Protein AF-A0A929KYD6-F1 (afdb_monomer_lite)

Foldseek 3Di:
DDDDDPPPPVDPVVVVVCPVVPVPQDPLPPDPVVLVVLVVLLVVLVVLLVLLVVLLVLLVVLCVVQPDPVLVVVSVVCPVVSVVLNVLSSVLSVLSSCVRRPNPDDDDPCSVVSSVVSVVSSVVVSVSSVVSNVVSVVVVVVD

Sequence (143 aa):
MTVVAGYVLINADICINKSHKIMNIANHPHDPELTKELQELYFTGQHWLNELAHTEDEAMALLKAIPDVNLADLYNNACHDRALLRRNIAIFMNKVCLLLVDEEEAVEVGLIETFIGLQTKIGLILTELNDIKFTLTGRTQAA

Radius of gyration: 18.91 Å; chains: 1; bounding box: 41×47×51 Å

Secondary structure (DSSP, 8-state):
-----------THHHHTTGGGGGGPPP-TT-HHHHHHHHHHHHHHHHHHHHHHHHHHHHHHHHHHS--HHHHHHHHHTHHHHHHHHHHHHHHHHHHHHHHH-TT----THHHHHHHHHHHHHHHHHHHHHHHHHHHHHHHHH-

pLDDT: mean 78.18, std 21.96, range [26.2, 97.5]

Organism: NCBI:txid649104

Structure (mmCIF, N/CA/C/O backbone):
data_AF-A0A929KYD6-F1
#
_entry.id   AF-A0A929KYD6-F1
#
loop_
_atom_site.group_PDB
_atom_site.id
_atom_site.type_symbol
_atom_site.label_atom_id
_atom_site.label_alt_id
_atom_site.label_comp_id
_atom_site.label_asym_id
_atom_site.label_entity_id
_atom_site.label_seq_id
_atom_site.pdbx_PDB_ins_code
_atom_site.Cartn_x
_atom_site.Cartn_y
_atom_site.Cartn_z
_atom_site.occupancy
_atom_site.B_iso_or_equiv
_atom_site.auth_seq_id
_atom_site.auth_comp_id
_atom_site.auth_asym_id
_atom_site.auth_atom_id
_atom_site.pdbx_PDB_model_num
ATOM 1 N N . MET A 1 1 ? -12.824 -33.990 -13.111 1.00 37.44 1 MET A N 1
ATOM 2 C CA . MET A 1 1 ? -11.854 -33.210 -12.314 1.00 37.44 1 MET A CA 1
ATOM 3 C C . MET A 1 1 ? -11.474 -31.966 -13.092 1.00 37.44 1 MET A C 1
ATOM 5 O O . MET A 1 1 ? -10.678 -32.075 -14.013 1.00 37.44 1 MET A O 1
ATOM 9 N N . THR A 1 2 ? -12.028 -30.806 -12.743 1.00 27.81 2 THR A N 1
ATOM 10 C CA . THR A 1 2 ? -11.357 -29.512 -12.948 1.00 27.81 2 THR A CA 1
ATOM 11 C C . THR A 1 2 ? -11.981 -28.527 -11.969 1.00 27.81 2 THR A C 1
ATOM 13 O O . THR A 1 2 ? -13.202 -28.422 -11.888 1.00 27.81 2 THR A O 1
ATOM 16 N N . VAL A 1 3 ? -11.136 -27.912 -11.150 1.00 27.88 3 VAL A N 1
ATOM 17 C CA . VAL A 1 3 ? -11.493 -27.053 -10.023 1.00 27.88 3 VAL A CA 1
ATOM 18 C C . VAL A 1 3 ? -11.011 -25.632 -10.338 1.00 27.88 3 VAL A C 1
ATOM 20 O O . VAL A 1 3 ? -9.971 -25.466 -10.964 1.00 27.88 3 VAL A O 1
ATOM 23 N N . VAL A 1 4 ? -11.747 -24.665 -9.785 1.00 35.59 4 VAL A N 1
ATOM 24 C CA . VAL A 1 4 ? -11.392 -23.277 -9.436 1.00 35.59 4 VAL A CA 1
ATOM 25 C C . VAL A 1 4 ? -11.265 -22.245 -10.564 1.00 35.59 4 VAL A C 1
ATOM 27 O O . VAL A 1 4 ? -10.281 -22.200 -11.286 1.00 35.59 4 VAL A O 1
ATOM 30 N N . ALA A 1 5 ? -12.197 -21.290 -10.560 1.00 29.42 5 ALA A N 1
ATOM 31 C CA . ALA A 1 5 ? -11.880 -19.857 -10.602 1.00 29.42 5 ALA A CA 1
ATOM 32 C C . ALA A 1 5 ? -13.073 -19.071 -10.027 1.00 29.42 5 ALA A C 1
ATOM 34 O O . ALA A 1 5 ? -13.741 -18.300 -10.711 1.00 29.42 5 ALA A O 1
ATOM 35 N N 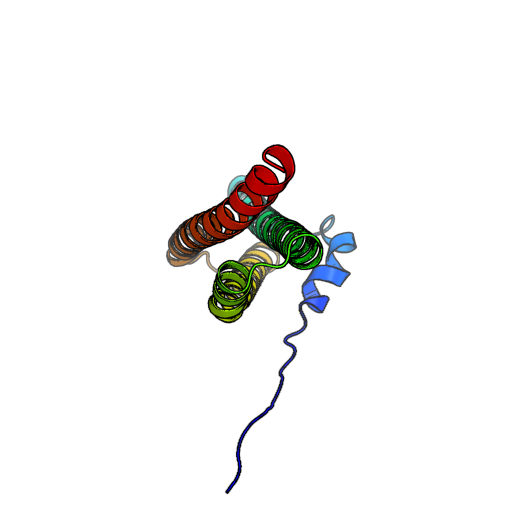. GLY A 1 6 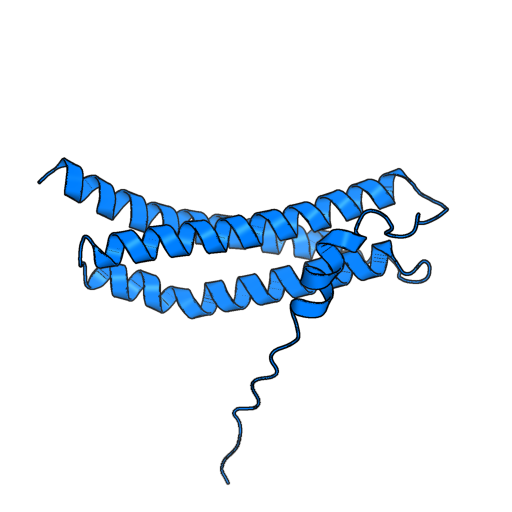? -13.389 -19.327 -8.754 1.00 26.20 6 GLY A N 1
ATOM 36 C CA . GLY A 1 6 ? -14.311 -18.494 -7.989 1.00 26.20 6 GLY A CA 1
ATOM 37 C C . GLY A 1 6 ? -13.623 -17.178 -7.653 1.00 26.20 6 GLY A C 1
ATOM 38 O O . GLY A 1 6 ? -13.012 -17.057 -6.595 1.00 26.20 6 GLY A O 1
ATOM 39 N N . TYR A 1 7 ? -13.694 -16.208 -8.565 1.00 29.62 7 TYR A N 1
ATOM 40 C CA . TYR A 1 7 ? -13.412 -14.810 -8.257 1.00 29.62 7 TYR A CA 1
ATOM 41 C C . TYR A 1 7 ? -14.499 -14.317 -7.304 1.00 29.62 7 TYR A C 1
ATOM 43 O O . TYR A 1 7 ? -15.520 -13.770 -7.712 1.00 29.62 7 TYR A O 1
ATOM 51 N N . VAL A 1 8 ? -14.288 -14.531 -6.008 1.00 33.28 8 VAL A N 1
ATOM 52 C CA . VAL A 1 8 ? -14.979 -13.743 -4.997 1.00 33.28 8 VAL A CA 1
ATOM 53 C C . VAL A 1 8 ? -14.323 -12.367 -5.050 1.00 33.28 8 VAL A C 1
ATOM 55 O O . VAL A 1 8 ? -13.307 -12.114 -4.405 1.00 33.28 8 VAL A O 1
ATOM 58 N N . LEU A 1 9 ? -14.886 -11.495 -5.887 1.00 33.69 9 LEU A N 1
ATOM 59 C CA . LEU A 1 9 ? -14.804 -10.051 -5.719 1.00 33.69 9 LEU A CA 1
ATOM 60 C C . LEU A 1 9 ? -15.407 -9.760 -4.341 1.00 33.69 9 LEU A C 1
ATOM 62 O O . LEU A 1 9 ? -16.610 -9.557 -4.201 1.00 33.69 9 LEU A O 1
ATOM 66 N N . ILE A 1 10 ? -14.593 -9.866 -3.288 1.00 37.47 10 ILE A N 1
ATOM 67 C CA . ILE A 1 10 ? -14.992 -9.423 -1.957 1.00 37.47 10 ILE A CA 1
ATOM 68 C C . ILE A 1 10 ? -15.108 -7.910 -2.080 1.00 37.47 10 ILE A C 1
ATOM 70 O O . ILE A 1 10 ? -14.106 -7.209 -2.188 1.00 37.47 10 ILE A O 1
ATOM 74 N N . ASN A 1 11 ? -16.359 -7.467 -2.162 1.00 35.34 11 ASN A N 1
ATOM 75 C CA . ASN A 1 11 ? -16.823 -6.097 -2.271 1.00 35.34 11 ASN A CA 1
ATOM 76 C C . ASN A 1 11 ? -15.988 -5.123 -1.420 1.00 35.34 11 ASN A C 1
ATOM 78 O O . ASN A 1 11 ? -16.308 -4.867 -0.259 1.00 35.34 11 ASN A O 1
ATOM 82 N N . ALA A 1 12 ? -14.985 -4.492 -2.035 1.00 37.69 12 ALA A N 1
ATOM 83 C CA . ALA A 1 12 ? -14.451 -3.213 -1.566 1.00 37.69 12 ALA A CA 1
ATOM 84 C C . ALA A 1 12 ? -15.553 -2.125 -1.552 1.00 37.69 12 ALA A C 1
ATOM 86 O O . ALA A 1 12 ? -15.457 -1.128 -0.835 1.00 37.69 12 ALA A O 1
ATOM 87 N N . ASP A 1 13 ? -16.658 -2.367 -2.265 1.00 33.34 13 ASP A N 1
ATOM 88 C CA . ASP A 1 13 ? -17.841 -1.511 -2.320 1.00 33.34 13 ASP A CA 1
ATOM 89 C C . ASP A 1 13 ? -18.578 -1.346 -0.986 1.00 33.34 13 ASP A C 1
ATOM 91 O O . ASP A 1 13 ? -19.292 -0.358 -0.816 1.00 33.34 13 ASP A O 1
ATOM 95 N N . ILE A 1 14 ? -18.392 -2.231 0.002 1.00 41.81 14 ILE A N 1
ATOM 96 C CA . ILE A 1 14 ? -19.043 -2.044 1.313 1.00 41.81 14 ILE A CA 1
ATOM 97 C C . ILE A 1 14 ? -18.428 -0.854 2.073 1.00 41.81 14 ILE A C 1
ATOM 99 O O . ILE A 1 14 ? -19.137 -0.186 2.830 1.00 41.81 14 ILE A O 1
ATOM 103 N N . CYS A 1 15 ? -17.150 -0.534 1.833 1.00 39.47 15 CYS A N 1
ATOM 104 C CA . CYS A 1 15 ? -16.486 0.617 2.452 1.00 39.47 15 CYS A CA 1
ATOM 105 C C . CYS A 1 15 ? -16.446 1.851 1.536 1.00 39.47 15 CYS A C 1
ATOM 107 O O . CYS A 1 15 ? -16.614 2.963 2.032 1.00 39.47 15 CYS A O 1
ATOM 109 N N . ILE A 1 16 ? -16.326 1.690 0.210 1.00 40.91 16 ILE A N 1
ATOM 110 C CA . ILE A 1 16 ? -16.260 2.833 -0.726 1.00 40.91 16 ILE A CA 1
ATOM 111 C C . ILE A 1 16 ? -17.609 3.567 -0.824 1.00 40.91 16 ILE A C 1
ATOM 113 O O . ILE A 1 16 ? -17.646 4.797 -0.818 1.00 40.91 16 ILE A O 1
ATOM 117 N N . ASN A 1 17 ? -18.739 2.850 -0.798 1.00 34.50 17 ASN A N 1
ATOM 118 C CA . ASN A 1 17 ? -20.062 3.493 -0.771 1.00 34.50 17 ASN A CA 1
ATOM 119 C C . ASN A 1 17 ? -20.416 4.091 0.606 1.00 34.50 17 ASN A C 1
ATOM 121 O O . ASN A 1 17 ? -21.410 4.804 0.752 1.00 34.50 17 ASN A O 1
ATOM 125 N N . LYS A 1 18 ? -19.589 3.829 1.628 1.00 39.75 18 LYS A N 1
ATOM 126 C CA . LYS A 1 18 ? -19.692 4.433 2.958 1.00 39.75 18 LYS A CA 1
ATOM 127 C C . LYS A 1 18 ? -18.763 5.625 3.155 1.00 39.75 18 LYS A C 1
ATOM 129 O O . LYS A 1 18 ? -18.897 6.260 4.190 1.00 39.75 18 LYS A O 1
ATOM 134 N N . SER A 1 19 ? -17.920 6.013 2.193 1.00 39.69 19 SER A N 1
ATOM 135 C CA . SER A 1 19 ? -17.065 7.210 2.307 1.00 39.69 19 SER A CA 1
ATOM 136 C C . SER A 1 19 ? -17.867 8.499 2.565 1.00 39.69 19 SER A C 1
ATOM 138 O O . SER A 1 19 ? -17.421 9.362 3.310 1.00 39.69 19 SER A O 1
ATOM 140 N N . HIS A 1 20 ? -19.108 8.589 2.065 1.00 36.66 20 HIS A N 1
ATOM 141 C CA . HIS A 1 20 ? -20.049 9.681 2.382 1.00 36.66 20 HIS A CA 1
ATOM 142 C C . HIS A 1 20 ? -20.800 9.503 3.719 1.00 36.66 20 HIS A C 1
ATOM 144 O O . HIS A 1 20 ? -21.531 10.388 4.152 1.00 36.66 20 HIS A O 1
ATOM 150 N N . LYS A 1 21 ? -20.629 8.357 4.381 1.00 39.53 21 LYS A N 1
ATOM 151 C CA . LYS A 1 21 ? -21.273 7.962 5.642 1.00 39.53 21 LYS A CA 1
ATOM 152 C C . LYS A 1 21 ? -20.291 7.883 6.821 1.00 39.53 21 LYS A C 1
ATOM 154 O O . LYS A 1 21 ? -20.722 7.578 7.928 1.00 39.53 21 LYS A O 1
ATOM 159 N N . ILE A 1 22 ? -19.003 8.183 6.605 1.00 44.53 22 ILE A N 1
ATOM 160 C CA . ILE A 1 22 ? -17.968 8.219 7.657 1.00 44.53 22 ILE A CA 1
ATOM 161 C C . ILE A 1 22 ? -18.203 9.371 8.650 1.00 44.53 22 ILE A C 1
ATOM 163 O O . ILE A 1 22 ? -17.806 9.265 9.803 1.00 44.53 22 ILE A O 1
ATOM 167 N N . MET A 1 23 ? -18.954 10.414 8.270 1.00 40.19 23 MET A N 1
ATOM 168 C CA . MET A 1 23 ? -19.391 11.472 9.201 1.00 40.19 23 MET A CA 1
ATOM 169 C C . MET A 1 23 ? -20.309 10.980 10.339 1.00 40.19 23 MET A C 1
ATOM 171 O O . MET A 1 23 ? -20.731 11.789 11.155 1.00 40.19 23 MET A O 1
ATOM 175 N N . ASN A 1 24 ? -20.647 9.687 10.395 1.00 44.47 24 ASN A N 1
ATOM 176 C CA . ASN A 1 24 ? -21.563 9.128 11.388 1.00 44.47 24 ASN A CA 1
ATOM 177 C C . ASN A 1 24 ? -21.116 7.740 11.891 1.00 44.47 24 ASN A C 1
ATOM 179 O O . ASN A 1 24 ? -21.951 6.872 12.150 1.00 44.47 24 ASN A O 1
ATOM 183 N N . ILE A 1 25 ? -19.802 7.494 11.960 1.00 49.19 25 ILE A N 1
ATOM 184 C CA . ILE A 1 25 ? -19.266 6.313 12.652 1.00 49.19 25 ILE A CA 1
ATOM 185 C C . ILE A 1 25 ? -19.503 6.527 14.149 1.00 49.19 25 ILE A C 1
ATOM 187 O O . ILE A 1 25 ? -19.132 7.567 14.688 1.00 49.19 25 ILE A O 1
ATOM 191 N N . ALA A 1 26 ? -20.226 5.590 14.760 1.00 46.34 26 ALA A N 1
ATOM 192 C CA . ALA A 1 26 ? -20.691 5.659 16.135 1.00 46.34 26 ALA A CA 1
ATOM 193 C C . ALA A 1 26 ? -19.535 5.965 17.099 1.00 46.34 26 ALA A C 1
ATOM 195 O O . ALA A 1 26 ? -18.436 5.437 16.967 1.00 46.34 26 ALA A O 1
ATOM 196 N N . ASN A 1 27 ? -19.795 6.852 18.059 1.00 44.72 27 ASN A N 1
ATOM 197 C CA . ASN A 1 27 ? -18.888 7.087 19.173 1.00 44.72 27 ASN A CA 1
ATOM 198 C C . ASN A 1 27 ? -18.771 5.779 19.953 1.00 44.72 27 ASN A C 1
ATOM 200 O O . ASN A 1 27 ? -19.798 5.319 20.441 1.00 44.72 27 ASN A O 1
ATOM 204 N N . HIS A 1 28 ? -17.572 5.227 20.141 1.00 45.69 28 HIS A N 1
ATOM 205 C CA . HIS A 1 28 ? -17.365 4.290 21.240 1.00 45.69 28 HIS A CA 1
ATOM 206 C C . HIS A 1 28 ? -17.575 5.115 22.525 1.00 45.69 28 HIS A C 1
ATOM 208 O O . HIS A 1 28 ? -16.804 6.044 22.779 1.00 45.69 28 HIS A O 1
ATOM 214 N N . PRO A 1 29 ? -18.627 4.883 23.328 1.00 50.62 29 PRO A N 1
ATOM 215 C CA . PRO A 1 29 ? -19.054 5.846 24.347 1.00 50.62 29 PRO A CA 1
ATOM 216 C C . PRO A 1 29 ? -18.115 5.935 25.566 1.00 50.62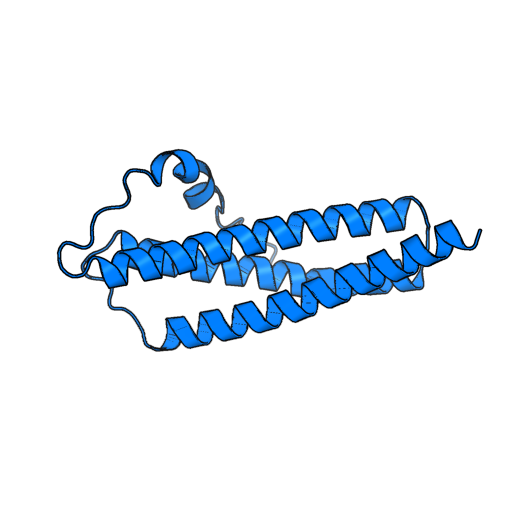 29 PRO A C 1
ATOM 218 O O . PRO A 1 29 ? -18.422 6.652 26.520 1.00 50.62 29 PRO A O 1
ATOM 221 N N . HIS A 1 30 ? -16.971 5.240 25.554 1.00 55.34 30 HIS A N 1
ATOM 222 C CA . HIS A 1 30 ? -16.116 5.079 26.730 1.00 55.34 30 HIS A CA 1
ATOM 223 C C . HIS A 1 30 ? -14.653 5.511 26.574 1.00 55.34 30 HIS A C 1
ATOM 225 O O . HIS A 1 30 ? -14.038 5.786 27.602 1.00 55.34 30 HIS A O 1
ATOM 231 N N . ASP A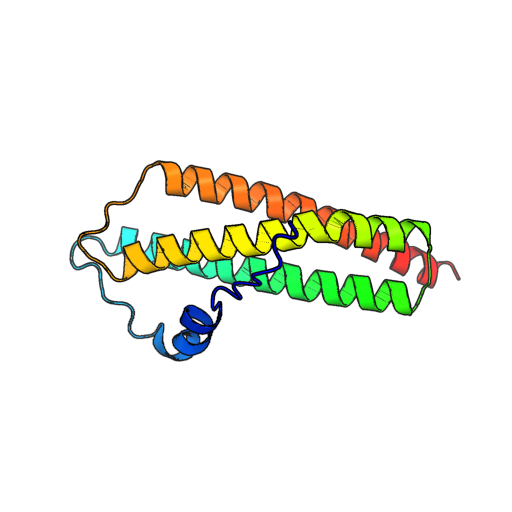 1 31 ? -14.116 5.674 25.358 1.00 73.50 31 ASP A N 1
ATOM 232 C CA . ASP A 1 31 ? -12.755 6.200 25.173 1.00 73.50 31 ASP A CA 1
ATOM 233 C C . ASP A 1 31 ? -12.618 7.031 23.873 1.00 73.50 31 ASP A C 1
ATOM 235 O O . ASP A 1 31 ? -12.505 6.478 22.769 1.00 73.50 31 ASP A O 1
ATOM 239 N N . PRO A 1 32 ? -12.658 8.374 23.975 1.00 78.31 32 PRO A N 1
ATOM 240 C CA . PRO A 1 32 ? -12.516 9.249 22.817 1.00 78.31 32 PRO A CA 1
ATOM 241 C C . PRO A 1 32 ? -11.103 9.232 22.216 1.00 78.31 32 PRO A C 1
ATOM 243 O O . PRO A 1 32 ? -10.974 9.504 21.022 1.00 78.31 32 PRO A O 1
ATOM 246 N N . GLU A 1 33 ? -10.060 8.906 22.990 1.00 83.88 33 GLU A N 1
ATOM 247 C CA . GLU A 1 33 ? -8.695 8.834 22.454 1.00 83.88 33 GLU A CA 1
ATOM 248 C C . GLU A 1 33 ? -8.530 7.563 21.621 1.00 83.88 33 GLU A C 1
ATOM 250 O O . GLU A 1 33 ? -8.105 7.645 20.472 1.00 83.88 33 GLU A O 1
ATOM 255 N N . LEU A 1 34 ? -8.997 6.415 22.123 1.00 83.44 34 LEU A N 1
ATOM 256 C CA . LEU A 1 34 ? -8.997 5.165 21.355 1.00 83.44 34 LEU A CA 1
ATOM 257 C C . LEU A 1 34 ? -9.786 5.299 20.044 1.00 83.44 34 LEU A C 1
ATOM 259 O O . LEU A 1 34 ? -9.347 4.841 18.990 1.00 83.44 34 LEU A O 1
ATOM 263 N N . THR A 1 35 ? -10.945 5.963 20.088 1.00 83.81 35 THR A N 1
ATOM 264 C CA . THR A 1 35 ? -11.757 6.216 18.885 1.00 83.81 35 THR A CA 1
ATOM 265 C C . THR A 1 35 ? -10.970 7.014 17.843 1.00 83.81 35 THR A C 1
ATOM 267 O O . THR A 1 35 ? -10.992 6.685 16.655 1.00 83.81 35 THR A O 1
ATOM 270 N N . LYS A 1 36 ? -10.254 8.055 18.278 1.00 87.62 36 LYS A N 1
ATOM 271 C CA . LYS A 1 36 ? -9.415 8.883 17.410 1.00 87.62 36 LYS A CA 1
ATOM 272 C C . LYS A 1 36 ? -8.247 8.081 16.829 1.00 87.62 36 LYS A C 1
ATOM 274 O O . LYS A 1 36 ? -8.036 8.135 15.621 1.00 87.62 36 LYS A O 1
ATOM 279 N N . GLU A 1 37 ? -7.545 7.296 17.643 1.00 89.12 37 GLU A N 1
ATOM 280 C CA . GLU A 1 37 ? -6.448 6.435 17.183 1.00 89.12 37 GLU A CA 1
ATOM 281 C C . GLU A 1 37 ? -6.922 5.428 16.121 1.00 89.12 37 GLU A C 1
ATOM 283 O O . GLU A 1 37 ? -6.306 5.284 15.064 1.00 89.12 37 GLU A O 1
ATOM 288 N N . LEU A 1 38 ? -8.067 4.775 16.336 1.00 89.62 38 LEU A N 1
ATOM 289 C CA . LEU A 1 38 ? -8.652 3.853 15.360 1.00 89.62 38 LEU A CA 1
ATOM 290 C C . LEU A 1 38 ? -9.050 4.566 14.055 1.00 89.62 38 LEU A C 1
ATOM 292 O O . LEU A 1 38 ? -8.822 4.038 12.965 1.00 89.62 38 LEU A O 1
ATOM 296 N N . GLN A 1 39 ? -9.602 5.781 14.130 1.00 89.31 39 GLN A N 1
ATOM 297 C CA . GLN A 1 39 ? -9.878 6.592 12.939 1.00 89.31 39 GLN A CA 1
ATOM 298 C C . GLN A 1 39 ? -8.590 6.926 12.173 1.00 89.31 39 GLN A C 1
ATOM 300 O O . GLN A 1 39 ? -8.551 6.772 10.951 1.00 89.31 39 GLN A O 1
ATOM 305 N N . GLU A 1 40 ? -7.525 7.325 12.870 1.00 91.81 40 GLU A N 1
ATOM 306 C CA . GLU A 1 40 ? -6.214 7.599 12.270 1.00 91.81 40 GLU A CA 1
ATOM 307 C C . GLU A 1 40 ? -5.634 6.361 11.569 1.00 91.81 40 GLU A C 1
ATOM 309 O O . GLU A 1 40 ? -5.173 6.459 10.426 1.00 91.81 40 GLU A O 1
ATOM 314 N N . LEU A 1 41 ? -5.724 5.177 12.186 1.00 93.38 41 LEU A N 1
ATOM 315 C CA . LEU A 1 41 ? -5.310 3.912 11.566 1.00 93.38 41 LEU A CA 1
ATOM 316 C C . LEU A 1 41 ? -6.106 3.610 10.289 1.00 93.38 41 LEU A C 1
ATOM 318 O O . LEU A 1 41 ? -5.532 3.216 9.269 1.00 93.38 41 LEU A O 1
ATOM 322 N N . TYR A 1 42 ? -7.422 3.821 10.319 1.00 92.81 42 TYR A N 1
ATOM 323 C CA . TYR A 1 42 ? -8.283 3.609 9.159 1.00 92.81 42 TYR A CA 1
ATOM 324 C C . TYR A 1 42 ? -7.944 4.562 8.004 1.00 92.81 42 TYR A C 1
ATOM 326 O O . TYR A 1 42 ? -7.782 4.121 6.861 1.00 92.81 42 TYR A O 1
ATOM 334 N N . PHE A 1 43 ? -7.791 5.859 8.288 1.00 93.38 43 PHE A N 1
ATOM 335 C CA . PHE A 1 43 ? -7.429 6.856 7.278 1.00 93.38 43 PHE A CA 1
ATOM 336 C C . PHE A 1 43 ? -6.025 6.634 6.721 1.00 93.38 43 PHE A C 1
ATOM 338 O O . PHE A 1 43 ? -5.807 6.821 5.524 1.00 93.38 43 PHE A O 1
ATOM 345 N N . THR A 1 44 ? -5.096 6.160 7.547 1.00 95.19 44 THR A N 1
ATOM 346 C CA . THR A 1 44 ? -3.762 5.760 7.092 1.00 95.19 44 THR A CA 1
ATOM 347 C C . THR A 1 44 ? -3.850 4.607 6.087 1.00 95.19 44 THR A C 1
ATOM 349 O O . THR A 1 44 ? -3.254 4.678 5.014 1.00 95.19 44 THR A O 1
ATOM 352 N N . GLY A 1 45 ? -4.675 3.590 6.360 1.00 94.50 45 GLY A N 1
ATOM 353 C CA . GLY A 1 45 ? -4.949 2.511 5.404 1.00 94.50 45 GLY A CA 1
ATOM 354 C C . GLY A 1 45 ? -5.560 3.003 4.084 1.00 94.50 45 GLY A C 1
ATOM 355 O O . GLY A 1 45 ? -5.163 2.545 3.012 1.00 94.50 45 GLY A O 1
ATOM 356 N N . GLN A 1 46 ? -6.480 3.974 4.132 1.00 93.75 46 GLN A N 1
ATOM 357 C CA . GLN A 1 46 ? -7.025 4.601 2.918 1.00 93.75 46 GLN A CA 1
ATOM 358 C C . GLN A 1 46 ? -5.953 5.336 2.116 1.00 93.75 46 GLN A C 1
ATOM 360 O O . GLN A 1 46 ? -5.891 5.201 0.893 1.00 93.75 46 GLN A O 1
ATOM 365 N N . HIS A 1 47 ? -5.117 6.113 2.802 1.00 94.62 47 HIS A N 1
ATOM 366 C CA . HIS A 1 47 ? -4.036 6.862 2.180 1.00 94.62 47 HIS A CA 1
ATOM 367 C C . HIS A 1 47 ? -3.078 5.928 1.436 1.00 94.62 47 HIS A C 1
ATOM 369 O O . HIS A 1 47 ? -2.835 6.125 0.250 1.00 94.62 47 HIS A O 1
ATOM 375 N N . TRP A 1 48 ? -2.664 4.841 2.083 1.00 96.81 48 TRP A N 1
ATOM 376 C CA . TRP A 1 48 ? -1.832 3.793 1.497 1.00 96.81 48 TRP A CA 1
ATOM 377 C C . TRP A 1 48 ? -2.401 3.189 0.207 1.00 96.81 48 TRP A C 1
ATOM 379 O O . TRP A 1 48 ? -1.672 2.997 -0.767 1.00 96.81 48 TRP A O 1
ATOM 389 N N . LEU A 1 49 ? -3.706 2.899 0.165 1.00 94.75 49 LEU A N 1
ATOM 390 C CA . LEU A 1 49 ? -4.349 2.392 -1.053 1.00 94.75 49 LEU A CA 1
ATOM 391 C C . LEU A 1 49 ? -4.302 3.417 -2.194 1.00 94.75 49 LEU A C 1
ATOM 393 O O . LEU A 1 49 ? -4.044 3.037 -3.339 1.00 94.75 49 LEU A O 1
ATOM 397 N N . ASN A 1 50 ? -4.521 4.695 -1.879 1.00 93.81 50 ASN A N 1
ATOM 398 C CA . ASN A 1 50 ? -4.464 5.780 -2.856 1.00 93.81 50 ASN A CA 1
ATOM 399 C C . ASN A 1 50 ? -3.039 5.995 -3.383 1.00 93.81 50 ASN A C 1
ATOM 401 O O . ASN A 1 50 ? -2.857 6.121 -4.593 1.00 93.81 50 ASN A O 1
ATOM 405 N N . GLU A 1 51 ? -2.030 5.987 -2.508 1.00 94.31 51 GLU A N 1
ATOM 406 C CA . GLU A 1 51 ? -0.620 6.118 -2.895 1.00 94.31 51 GLU A CA 1
ATOM 407 C C . GLU A 1 51 ? -0.167 4.973 -3.805 1.00 94.31 51 GLU A C 1
ATOM 409 O O . GLU A 1 51 ? 0.482 5.212 -4.827 1.00 94.31 51 GLU A O 1
ATOM 414 N N . LEU A 1 52 ? -0.547 3.733 -3.477 1.00 93.38 52 LEU A N 1
ATOM 415 C CA . LEU A 1 52 ? -0.247 2.566 -4.308 1.00 93.38 52 LEU A CA 1
ATOM 416 C C . LEU A 1 52 ? -0.895 2.674 -5.688 1.00 93.38 52 LEU A C 1
ATOM 418 O O . LEU A 1 52 ? -0.231 2.431 -6.691 1.00 93.38 52 LEU A O 1
ATOM 422 N N . ALA A 1 53 ? -2.182 3.027 -5.753 1.00 93.56 53 ALA A N 1
ATOM 423 C CA . ALA A 1 53 ? -2.883 3.200 -7.024 1.00 93.56 53 ALA A CA 1
ATOM 424 C C . ALA A 1 53 ? -2.223 4.285 -7.884 1.00 93.56 53 ALA A C 1
ATOM 426 O O . ALA A 1 53 ? -1.868 4.031 -9.032 1.00 93.56 53 ALA A O 1
ATOM 427 N N . HIS A 1 54 ? -1.973 5.455 -7.297 1.00 93.06 54 HIS A N 1
ATOM 428 C CA . HIS A 1 54 ? -1.358 6.573 -7.998 1.00 93.06 54 HIS A CA 1
ATOM 429 C C . HIS A 1 54 ? 0.045 6.235 -8.524 1.00 93.06 54 HIS A C 1
ATOM 431 O O . HIS A 1 54 ? 0.333 6.442 -9.701 1.00 93.06 54 HIS A O 1
ATOM 437 N N . THR A 1 55 ? 0.906 5.660 -7.682 1.00 93.06 55 THR A N 1
ATOM 438 C CA . THR A 1 55 ? 2.291 5.345 -8.068 1.00 93.06 55 THR A CA 1
ATOM 439 C C . THR A 1 55 ? 2.349 4.250 -9.137 1.00 93.06 55 THR A C 1
ATOM 441 O O . THR A 1 55 ? 3.187 4.306 -10.040 1.00 93.06 55 THR A O 1
ATOM 444 N N . GLU A 1 56 ? 1.456 3.258 -9.072 1.00 93.19 56 GLU A N 1
ATOM 445 C CA . GLU A 1 56 ? 1.356 2.224 -10.105 1.00 93.19 56 GLU A CA 1
ATOM 446 C C . GLU A 1 56 ? 0.912 2.781 -11.458 1.00 93.19 56 GLU A C 1
ATOM 448 O O . GLU A 1 56 ? 1.480 2.377 -12.478 1.00 93.19 56 GLU A O 1
ATOM 453 N N . ASP A 1 57 ? -0.067 3.689 -11.470 1.00 93.38 57 ASP A N 1
ATOM 454 C CA . ASP A 1 57 ? -0.557 4.336 -12.688 1.00 93.38 57 ASP A CA 1
ATOM 455 C C . ASP A 1 57 ? 0.551 5.165 -13.350 1.00 93.38 57 ASP A C 1
ATOM 457 O O . ASP A 1 57 ? 0.759 5.079 -14.564 1.00 93.38 57 ASP A O 1
ATOM 461 N N . GLU A 1 58 ? 1.319 5.915 -12.556 1.00 93.12 58 GLU A N 1
ATOM 462 C CA . GLU A 1 58 ? 2.465 6.688 -13.041 1.00 93.12 58 GLU A CA 1
ATOM 463 C C . GLU A 1 58 ? 3.575 5.795 -13.605 1.00 93.12 58 GLU A C 1
ATOM 465 O O . GLU A 1 58 ? 4.079 6.048 -14.702 1.00 93.12 58 GLU A O 1
ATOM 470 N N . ALA A 1 59 ? 3.948 4.731 -12.889 1.00 92.19 59 ALA A N 1
ATOM 471 C CA . ALA A 1 59 ? 4.961 3.785 -13.350 1.00 92.19 59 ALA A CA 1
ATOM 472 C C . ALA A 1 59 ? 4.534 3.099 -14.660 1.00 92.19 59 ALA A C 1
ATOM 474 O O . ALA A 1 59 ? 5.324 3.001 -15.600 1.00 92.19 59 ALA A O 1
ATOM 475 N N . MET A 1 60 ? 3.266 2.692 -14.763 1.00 92.50 60 MET A N 1
ATOM 476 C CA . MET A 1 60 ? 2.698 2.113 -15.981 1.00 92.50 60 MET A CA 1
ATOM 477 C C . MET A 1 60 ? 2.697 3.112 -17.145 1.00 92.50 60 MET A C 1
ATOM 479 O O . MET A 1 60 ? 3.022 2.749 -18.277 1.00 92.50 60 MET A O 1
ATOM 483 N N . ALA A 1 61 ? 2.333 4.371 -16.894 1.00 91.69 61 ALA A N 1
ATOM 484 C CA . ALA A 1 61 ? 2.355 5.417 -17.912 1.00 91.69 61 ALA A CA 1
ATOM 485 C C . ALA A 1 61 ? 3.779 5.664 -18.437 1.00 91.69 61 ALA A C 1
ATOM 487 O O . ALA A 1 61 ? 3.978 5.748 -19.651 1.00 91.69 61 ALA A O 1
ATOM 488 N N . LEU A 1 62 ? 4.775 5.702 -17.546 1.00 91.25 62 LEU A N 1
ATOM 489 C CA . LEU A 1 62 ? 6.181 5.854 -17.922 1.00 91.25 62 LEU A CA 1
ATOM 490 C C . LEU A 1 62 ? 6.703 4.653 -18.714 1.00 91.25 62 LEU A C 1
ATOM 492 O O . LEU A 1 62 ? 7.361 4.856 -19.729 1.00 91.25 62 LEU A O 1
ATOM 496 N N . LEU A 1 63 ? 6.367 3.421 -18.321 1.00 92.31 63 LEU A N 1
ATOM 497 C CA . LEU A 1 63 ? 6.749 2.213 -19.066 1.00 92.31 63 LEU A CA 1
ATOM 498 C C . LEU A 1 63 ? 6.153 2.181 -20.480 1.00 92.31 63 LEU A C 1
ATOM 500 O O . LEU A 1 63 ? 6.792 1.699 -21.412 1.00 92.31 63 LEU A O 1
ATOM 504 N N . LYS A 1 64 ? 4.941 2.719 -20.664 1.00 91.00 64 LYS A N 1
ATOM 505 C CA . LYS A 1 64 ? 4.331 2.867 -21.995 1.00 91.00 64 LYS A CA 1
ATOM 506 C C . LYS A 1 64 ? 5.041 3.920 -22.844 1.00 91.00 64 LYS A C 1
ATOM 508 O O . LYS A 1 64 ? 5.173 3.728 -24.050 1.00 91.00 64 LYS A O 1
ATOM 513 N N . ALA A 1 65 ? 5.464 5.027 -22.235 1.00 90.25 65 ALA A N 1
ATOM 514 C CA . ALA A 1 65 ? 6.152 6.114 -22.928 1.00 90.25 65 ALA A CA 1
ATOM 515 C C . ALA A 1 65 ? 7.613 5.772 -23.261 1.00 90.25 65 ALA A C 1
ATOM 517 O O . ALA A 1 65 ? 8.125 6.196 -24.295 1.00 90.25 65 ALA A O 1
ATOM 518 N N . ILE A 1 66 ? 8.276 5.006 -22.392 1.00 89.75 66 ILE A N 1
ATOM 519 C CA . ILE A 1 66 ? 9.690 4.636 -22.486 1.00 89.75 66 ILE A CA 1
ATOM 520 C C . ILE A 1 66 ? 9.782 3.112 -22.321 1.00 89.75 66 ILE A C 1
ATOM 522 O O . ILE A 1 66 ? 10.026 2.619 -21.217 1.00 89.75 66 ILE A O 1
ATOM 526 N N . PRO A 1 67 ? 9.553 2.345 -23.401 1.00 87.62 67 PRO A N 1
ATOM 527 C CA . PRO A 1 67 ? 9.553 0.893 -23.318 1.00 87.62 67 PRO A CA 1
ATOM 528 C C . PRO A 1 67 ? 10.926 0.354 -22.898 1.00 87.62 67 PRO A C 1
ATOM 530 O O . PRO A 1 67 ? 11.916 0.507 -23.613 1.00 87.62 67 PRO A O 1
ATOM 533 N N . ASP A 1 68 ? 10.973 -0.319 -21.751 1.00 91.56 68 ASP A N 1
ATOM 534 C CA . ASP A 1 68 ? 12.116 -1.108 -21.290 1.00 91.56 68 ASP A CA 1
ATOM 535 C C . ASP A 1 68 ? 11.607 -2.477 -20.835 1.00 91.56 68 ASP A C 1
ATOM 537 O O . ASP A 1 68 ? 10.798 -2.573 -19.913 1.00 91.56 68 ASP A O 1
ATOM 541 N N . VAL A 1 69 ? 12.077 -3.533 -21.501 1.00 89.19 69 VAL A N 1
ATOM 542 C CA . VAL A 1 69 ? 11.623 -4.909 -21.257 1.00 89.19 69 VAL A CA 1
ATOM 543 C C . VAL A 1 69 ? 11.992 -5.381 -19.849 1.00 89.19 69 VAL A C 1
ATOM 545 O O . VAL A 1 69 ? 11.161 -5.982 -19.179 1.00 89.19 69 VAL A O 1
ATOM 548 N N . ASN A 1 70 ? 13.187 -5.047 -19.355 1.00 91.50 70 ASN A N 1
ATOM 549 C CA . ASN A 1 70 ? 13.637 -5.481 -18.031 1.00 91.50 70 ASN A CA 1
ATOM 550 C C . ASN A 1 70 ? 12.813 -4.816 -16.923 1.00 91.50 70 ASN A C 1
ATOM 552 O O . ASN A 1 70 ? 12.424 -5.466 -15.954 1.00 91.50 70 ASN A O 1
ATOM 556 N N . LEU A 1 71 ? 12.533 -3.517 -17.064 1.00 91.00 71 LEU A N 1
ATOM 557 C CA . LEU A 1 71 ? 11.722 -2.781 -16.092 1.00 91.00 71 LEU A CA 1
ATOM 558 C C . LEU A 1 71 ? 10.240 -3.157 -16.180 1.00 91.00 71 LEU A C 1
ATOM 560 O O . LEU A 1 71 ? 9.569 -3.205 -15.150 1.00 91.00 71 LEU A O 1
ATOM 564 N N . ALA A 1 72 ? 9.731 -3.466 -17.375 1.00 90.94 72 ALA A N 1
ATOM 565 C CA . ALA A 1 72 ? 8.378 -3.983 -17.547 1.00 90.94 72 ALA A CA 1
ATOM 566 C C . ALA A 1 72 ? 8.215 -5.364 -16.893 1.00 90.94 72 ALA A C 1
ATOM 568 O O . ALA A 1 72 ? 7.228 -5.595 -16.194 1.00 90.94 72 ALA A O 1
ATOM 569 N N . ASP A 1 73 ? 9.191 -6.258 -17.055 1.00 90.75 73 ASP A N 1
ATOM 570 C CA . ASP A 1 73 ? 9.190 -7.570 -16.405 1.00 90.75 73 ASP A CA 1
ATOM 571 C C . ASP A 1 73 ? 9.268 -7.434 -14.882 1.00 90.75 73 ASP A C 1
ATOM 573 O O . ASP A 1 73 ? 8.483 -8.059 -14.169 1.00 90.75 73 ASP A O 1
ATOM 577 N N . LEU A 1 74 ? 10.142 -6.560 -14.369 1.00 89.88 74 LEU A N 1
ATOM 578 C CA . LEU A 1 74 ? 10.219 -6.258 -12.938 1.00 89.88 74 LEU A CA 1
ATOM 579 C C . LEU A 1 74 ? 8.879 -5.731 -12.399 1.00 89.88 74 LEU A C 1
ATOM 581 O O . LEU A 1 74 ? 8.364 -6.238 -11.400 1.00 89.88 74 LEU A O 1
ATOM 585 N N . TYR A 1 75 ? 8.272 -4.765 -13.095 1.00 92.44 75 TYR A N 1
ATOM 586 C CA . TYR A 1 75 ? 6.967 -4.215 -12.738 1.00 92.44 75 TYR A CA 1
ATOM 587 C C . TYR A 1 75 ? 5.872 -5.291 -12.720 1.00 92.44 75 TYR A C 1
ATOM 589 O O . TYR A 1 75 ? 5.038 -5.312 -11.809 1.00 92.44 75 TYR A O 1
ATOM 597 N N . ASN A 1 76 ? 5.858 -6.188 -13.706 1.00 90.12 76 ASN A N 1
ATOM 598 C CA . ASN A 1 76 ? 4.851 -7.241 -13.823 1.00 90.12 76 ASN A CA 1
ATOM 599 C C . ASN A 1 76 ? 5.042 -8.351 -12.784 1.00 90.12 76 ASN A C 1
ATOM 601 O O . ASN A 1 76 ? 4.055 -8.816 -12.215 1.00 90.12 76 ASN A O 1
ATOM 605 N N . ASN A 1 77 ? 6.283 -8.734 -12.481 1.00 87.25 77 ASN A N 1
ATOM 606 C CA . ASN A 1 77 ? 6.584 -9.758 -11.479 1.00 87.25 77 ASN A CA 1
ATOM 607 C C . ASN A 1 77 ? 6.104 -9.344 -10.082 1.00 87.25 77 ASN A C 1
ATOM 609 O O . ASN A 1 77 ? 5.535 -10.159 -9.359 1.00 87.25 77 ASN A O 1
ATOM 613 N N . ALA A 1 78 ? 6.220 -8.059 -9.744 1.00 88.00 78 ALA A N 1
ATOM 614 C CA . ALA A 1 78 ? 5.726 -7.522 -8.477 1.00 88.00 78 ALA A CA 1
ATOM 615 C C . ALA A 1 78 ? 4.189 -7.331 -8.431 1.00 88.00 78 ALA A C 1
ATOM 617 O O . ALA A 1 78 ? 3.640 -6.980 -7.389 1.00 88.00 78 ALA A O 1
ATOM 618 N N . CYS A 1 79 ? 3.448 -7.577 -9.522 1.00 87.88 79 CYS A N 1
ATOM 619 C CA . CYS A 1 79 ? 1.988 -7.394 -9.565 1.00 87.88 79 CYS A CA 1
ATOM 620 C C . CYS A 1 79 ? 1.251 -8.249 -8.522 1.00 87.88 79 CYS A C 1
ATOM 622 O O . CYS A 1 79 ? 0.304 -7.780 -7.883 1.00 87.88 79 CYS A O 1
ATOM 624 N N . HIS A 1 80 ? 1.710 -9.487 -8.310 1.00 88.94 80 HIS A N 1
ATOM 625 C CA . HIS A 1 80 ? 1.117 -10.381 -7.319 1.00 88.94 80 HIS A CA 1
ATOM 626 C C . HIS A 1 80 ? 1.246 -9.821 -5.896 1.00 88.94 80 HIS A C 1
ATOM 628 O O . HIS A 1 80 ? 0.253 -9.751 -5.169 1.00 88.94 80 HIS A O 1
ATOM 634 N N . ASP A 1 81 ? 2.441 -9.363 -5.527 1.00 89.88 81 ASP A N 1
ATOM 635 C CA . ASP A 1 81 ? 2.726 -8.845 -4.188 1.00 89.88 81 ASP A CA 1
ATOM 636 C C . ASP A 1 81 ? 1.956 -7.553 -3.906 1.00 89.88 81 ASP A C 1
ATOM 638 O O . ASP A 1 81 ? 1.404 -7.377 -2.816 1.00 89.88 81 ASP A O 1
ATOM 642 N N . ARG A 1 82 ? 1.804 -6.687 -4.916 1.00 92.81 82 ARG A N 1
ATOM 643 C CA . ARG A 1 82 ? 0.983 -5.471 -4.816 1.00 92.81 82 ARG A CA 1
ATOM 644 C C . ARG A 1 82 ? -0.502 -5.785 -4.639 1.00 92.81 82 ARG A C 1
ATOM 646 O O . ARG A 1 82 ? -1.170 -5.183 -3.795 1.00 92.81 82 ARG A O 1
ATOM 653 N N . ALA A 1 83 ? -1.032 -6.756 -5.386 1.00 90.62 83 ALA A N 1
ATOM 654 C CA . ALA A 1 83 ? -2.416 -7.204 -5.230 1.00 90.62 83 ALA A CA 1
ATOM 655 C C . ALA A 1 83 ? -2.664 -7.820 -3.842 1.00 90.62 83 ALA A C 1
ATOM 657 O O . ALA A 1 83 ? -3.679 -7.532 -3.199 1.00 90.62 83 ALA A O 1
ATOM 658 N N . LEU A 1 84 ? -1.717 -8.625 -3.351 1.00 93.00 84 LEU A N 1
ATOM 659 C CA . LEU A 1 84 ? -1.772 -9.200 -2.011 1.00 93.00 84 LEU A CA 1
ATOM 660 C C . LEU A 1 84 ? -1.714 -8.114 -0.927 1.00 93.00 84 LEU A C 1
ATOM 662 O O . LEU A 1 84 ? -2.486 -8.171 0.032 1.00 93.00 84 LEU A O 1
ATOM 666 N N . LEU A 1 85 ? -0.857 -7.100 -1.085 1.00 94.69 85 LEU A N 1
ATOM 667 C CA . LEU A 1 85 ? -0.774 -5.974 -0.157 1.00 94.69 85 LEU A CA 1
ATOM 668 C C . LEU A 1 85 ? -2.100 -5.210 -0.077 1.00 94.69 85 LEU A C 1
ATOM 670 O O . LEU A 1 85 ? -2.610 -5.014 1.025 1.00 94.69 85 LEU A O 1
ATOM 674 N N . ARG A 1 86 ? -2.705 -4.848 -1.217 1.00 95.19 86 ARG A N 1
ATOM 675 C CA . ARG A 1 86 ? -4.018 -4.173 -1.253 1.00 95.19 86 ARG A CA 1
ATOM 676 C C . ARG A 1 86 ? -5.087 -4.951 -0.502 1.00 95.19 86 ARG A C 1
ATOM 678 O O . ARG A 1 86 ? -5.839 -4.378 0.283 1.00 95.19 86 ARG A O 1
ATOM 685 N N . ARG A 1 87 ? -5.132 -6.269 -0.713 1.00 94.88 87 ARG A N 1
ATOM 686 C CA . ARG A 1 87 ? -6.061 -7.148 -0.000 1.00 94.88 87 ARG A CA 1
ATOM 687 C C . ARG A 1 87 ? -5.823 -7.104 1.508 1.00 94.88 87 ARG A C 1
ATOM 689 O O . ARG A 1 87 ? -6.784 -7.004 2.263 1.00 94.88 87 ARG A O 1
ATOM 696 N N . ASN A 1 88 ? -4.569 -7.165 1.947 1.00 95.12 88 ASN A N 1
ATOM 697 C CA . ASN A 1 88 ? -4.240 -7.143 3.370 1.00 95.12 88 ASN A CA 1
ATOM 698 C C . ASN A 1 88 ? -4.563 -5.789 4.021 1.00 95.12 88 ASN A C 1
ATOM 700 O O . ASN A 1 88 ? -5.091 -5.775 5.130 1.00 95.12 88 ASN A O 1
ATOM 704 N N . ILE A 1 89 ? -4.328 -4.671 3.322 1.00 94.94 89 ILE A N 1
ATOM 705 C CA . ILE A 1 89 ? -4.733 -3.333 3.782 1.00 94.94 89 ILE A CA 1
ATOM 706 C C . ILE A 1 89 ? -6.258 -3.257 3.912 1.00 94.94 89 ILE A C 1
ATOM 708 O O . ILE A 1 89 ? -6.760 -2.814 4.940 1.00 94.94 89 ILE A O 1
ATOM 712 N N . ALA A 1 90 ? -7.008 -3.753 2.924 1.00 93.00 90 ALA A N 1
ATOM 713 C CA . ALA A 1 90 ? -8.469 -3.766 2.980 1.00 93.00 90 ALA A CA 1
ATOM 714 C C . ALA A 1 90 ? -9.007 -4.620 4.143 1.00 93.00 90 ALA A C 1
ATOM 716 O O . ALA A 1 90 ? -9.940 -4.210 4.831 1.00 93.00 90 ALA A O 1
ATOM 717 N N . ILE A 1 91 ? -8.402 -5.786 4.400 1.00 93.31 91 ILE A N 1
ATOM 718 C CA . ILE A 1 91 ? -8.748 -6.632 5.553 1.00 93.31 91 ILE A CA 1
ATOM 719 C C . ILE A 1 91 ? -8.475 -5.888 6.865 1.00 93.31 91 ILE A C 1
ATOM 721 O O . ILE A 1 91 ? -9.331 -5.886 7.747 1.00 93.31 91 ILE A O 1
ATOM 725 N N . PHE A 1 92 ? -7.313 -5.244 6.990 1.00 94.88 92 PHE A N 1
ATOM 726 C CA . PHE A 1 92 ? -6.962 -4.446 8.164 1.00 94.88 92 PHE A CA 1
ATOM 727 C C . PHE A 1 92 ? -7.952 -3.301 8.389 1.00 94.88 92 PHE A C 1
ATOM 729 O O . PHE A 1 92 ? -8.511 -3.182 9.475 1.00 94.88 92 PHE A O 1
ATOM 736 N N . MET A 1 93 ? -8.247 -2.516 7.354 1.00 93.88 93 MET A N 1
ATOM 737 C CA . MET A 1 93 ? -9.221 -1.430 7.436 1.00 93.88 93 MET A CA 1
ATOM 738 C C . MET A 1 93 ? -10.609 -1.928 7.836 1.00 93.88 93 MET A C 1
ATOM 740 O O . MET A 1 93 ? -11.281 -1.278 8.629 1.00 93.88 93 MET A O 1
ATOM 744 N N . ASN A 1 94 ? -11.034 -3.088 7.328 1.00 89.88 94 ASN A N 1
ATOM 745 C CA . ASN A 1 94 ? -12.306 -3.681 7.724 1.00 89.88 94 ASN A CA 1
ATOM 746 C C . ASN A 1 94 ? -12.319 -4.056 9.213 1.00 89.88 94 ASN A C 1
ATOM 748 O O . ASN A 1 94 ? -13.315 -3.803 9.879 1.00 89.88 94 ASN A O 1
ATOM 752 N N . LYS A 1 95 ? -11.218 -4.600 9.752 1.00 88.94 95 LYS A N 1
ATOM 753 C CA . LYS A 1 95 ? -11.089 -4.860 11.197 1.00 88.94 95 LYS A CA 1
ATOM 754 C C . LYS A 1 95 ? -11.185 -3.573 12.017 1.00 88.94 95 LYS A C 1
ATOM 756 O O . LYS A 1 95 ? -11.947 -3.521 12.973 1.00 88.94 95 LYS A O 1
ATOM 761 N N . VAL A 1 96 ? -10.473 -2.521 11.611 1.00 88.81 96 VAL A N 1
ATOM 762 C CA . VAL A 1 96 ? -10.535 -1.211 12.283 1.00 88.81 96 VAL A CA 1
ATOM 763 C C . VAL A 1 96 ? -11.947 -0.619 12.220 1.00 88.81 96 VAL A C 1
ATOM 765 O O . VAL A 1 96 ? -12.439 -0.095 13.211 1.00 88.81 96 VAL A O 1
ATOM 768 N N . CYS A 1 97 ? -12.643 -0.749 11.086 1.00 85.81 97 CYS A N 1
ATOM 769 C CA . CYS A 1 97 ? -14.042 -0.335 10.973 1.00 85.81 97 CYS A CA 1
ATOM 770 C C . CYS A 1 97 ? -14.972 -1.071 11.937 1.00 85.81 97 CYS A C 1
ATOM 772 O O . CYS A 1 97 ? -15.913 -0.454 12.421 1.00 85.81 97 CYS A O 1
ATOM 774 N N . LEU A 1 98 ? -14.752 -2.366 12.178 1.00 86.12 98 LEU A N 1
ATOM 775 C CA . LEU A 1 98 ? -15.562 -3.122 13.133 1.00 86.12 98 LEU A CA 1
ATOM 776 C C . LEU A 1 98 ? -15.342 -2.598 14.556 1.00 86.12 98 LEU A C 1
ATOM 778 O O . LEU A 1 98 ? -16.320 -2.255 15.202 1.00 86.12 98 LEU A O 1
ATOM 782 N N . LEU A 1 99 ? -14.087 -2.384 14.967 1.00 84.88 99 LEU A N 1
ATOM 783 C CA . LEU A 1 99 ? -13.738 -1.786 16.269 1.00 84.88 99 LEU A CA 1
ATOM 784 C C . LEU A 1 99 ? -14.304 -0.370 16.477 1.00 84.88 99 LEU A C 1
ATOM 786 O O . LEU A 1 99 ? -14.471 0.087 17.601 1.00 84.88 99 LEU A O 1
ATOM 790 N N . LEU A 1 100 ? -14.566 0.354 15.389 1.00 80.75 100 LEU A N 1
ATOM 791 C CA . LEU A 1 100 ? -15.155 1.691 15.428 1.00 80.75 100 LEU A CA 1
ATOM 792 C C . LEU A 1 100 ? -16.691 1.693 15.492 1.00 80.75 100 LEU A C 1
ATOM 794 O O . LEU A 1 100 ? -17.279 2.728 15.786 1.00 80.75 100 LEU A O 1
ATOM 798 N N . VAL A 1 101 ? -17.351 0.597 15.114 1.00 78.50 101 VAL A N 1
ATOM 799 C CA . VAL A 1 101 ? -18.816 0.542 14.949 1.00 78.50 101 VAL A CA 1
ATOM 800 C C . VAL A 1 101 ? -19.470 -0.407 15.949 1.00 78.50 101 VAL A C 1
ATOM 802 O O . VAL A 1 101 ? -20.634 -0.200 16.289 1.00 78.50 101 VAL A O 1
ATOM 805 N N . ASP A 1 102 ? -18.748 -1.433 16.390 1.00 74.81 102 ASP A N 1
ATOM 806 C CA . ASP A 1 102 ? -19.219 -2.452 17.316 1.00 74.81 102 ASP A CA 1
ATOM 807 C C . ASP A 1 102 ? -18.556 -2.268 18.686 1.00 74.81 102 ASP A C 1
ATOM 809 O O . ASP A 1 102 ? -17.340 -2.380 18.817 1.00 74.81 102 ASP A O 1
ATOM 813 N N . GLU A 1 103 ? -19.365 -1.968 19.703 1.00 62.62 103 GLU A N 1
ATOM 814 C CA . GLU A 1 103 ? -18.900 -1.733 21.075 1.00 62.62 103 GLU A CA 1
ATOM 815 C C . GLU A 1 103 ? -18.466 -3.028 21.789 1.00 62.62 103 GLU A C 1
ATOM 817 O O . GLU A 1 103 ? -17.823 -2.957 22.839 1.00 62.62 103 GLU A O 1
ATOM 822 N N . GLU A 1 104 ? -18.820 -4.203 21.251 1.00 68.50 104 GLU A N 1
ATOM 823 C CA . GLU A 1 104 ? -18.458 -5.510 21.817 1.00 68.50 104 GLU A CA 1
ATOM 824 C C . GLU A 1 104 ? -17.148 -6.075 21.238 1.00 68.50 104 GLU A C 1
ATOM 826 O O . GLU A 1 104 ? -16.587 -7.027 21.792 1.00 68.50 104 GLU A O 1
ATOM 831 N N . GLU A 1 105 ? -16.628 -5.490 20.155 1.00 74.25 105 GLU A N 1
ATOM 832 C CA . GLU A 1 105 ? -15.399 -5.956 19.515 1.00 74.25 105 GLU A CA 1
ATOM 833 C C . GLU A 1 105 ? -14.172 -5.503 20.324 1.00 74.25 105 GLU A C 1
ATOM 835 O O . GLU A 1 105 ? -13.851 -4.319 20.435 1.00 74.25 105 GLU A O 1
ATOM 840 N N . ALA A 1 106 ? -13.449 -6.461 20.903 1.00 74.12 106 ALA A N 1
ATOM 841 C CA . ALA A 1 106 ? -12.260 -6.169 21.694 1.00 74.12 106 ALA A CA 1
ATOM 842 C C . ALA A 1 106 ? -11.048 -5.852 20.803 1.00 74.12 106 ALA A C 1
ATOM 844 O O . ALA A 1 106 ? -10.740 -6.575 19.855 1.00 74.12 106 ALA A O 1
ATOM 845 N N . VAL A 1 107 ? -10.288 -4.813 21.162 1.00 76.62 107 VAL A N 1
ATOM 846 C CA . VAL A 1 107 ? -9.020 -4.494 20.490 1.00 76.62 107 VAL A CA 1
ATOM 847 C C . VAL A 1 107 ? -7.995 -5.600 20.760 1.00 76.62 107 VAL A C 1
ATOM 849 O O . VAL A 1 107 ? -7.509 -5.772 21.879 1.00 76.62 107 VAL A O 1
ATOM 852 N N . GLU A 1 108 ? -7.632 -6.344 19.717 1.00 80.50 108 GLU A N 1
ATOM 853 C CA . GLU A 1 108 ? -6.585 -7.364 19.783 1.00 80.50 108 GLU A CA 1
ATOM 854 C C . GLU A 1 108 ? -5.179 -6.739 19.730 1.00 80.50 108 GLU A C 1
ATOM 856 O O . GLU A 1 108 ? -4.898 -5.871 18.901 1.00 80.50 108 GLU A O 1
ATOM 861 N N . VAL A 1 109 ? -4.238 -7.264 20.529 1.00 73.44 109 VAL A N 1
ATOM 862 C CA . VAL A 1 109 ? -2.812 -6.856 20.512 1.00 73.44 109 VAL A CA 1
ATOM 863 C C . VAL A 1 109 ? -2.191 -6.988 19.111 1.00 73.44 109 VAL A C 1
ATOM 865 O O . VAL A 1 109 ? -1.356 -6.176 18.710 1.00 73.44 109 VAL A O 1
ATOM 868 N N . GLY A 1 110 ? -2.658 -7.960 18.321 1.00 86.38 110 GLY A N 1
ATOM 869 C CA . GLY A 1 110 ? -2.196 -8.186 16.951 1.00 86.38 110 GLY A CA 1
ATOM 870 C C . GLY A 1 110 ? -2.548 -7.067 15.960 1.00 86.38 110 GLY A C 1
ATOM 871 O O . GLY A 1 110 ? -2.043 -7.080 14.834 1.00 86.38 110 GLY A O 1
ATOM 872 N N . LEU A 1 111 ? -3.387 -6.090 16.332 1.00 87.94 111 LEU A N 1
ATOM 873 C CA . LEU A 1 111 ? -3.752 -4.972 15.458 1.00 87.94 111 LEU A CA 1
ATOM 874 C C . LEU A 1 111 ? -2.540 -4.089 15.133 1.00 87.94 111 LEU A C 1
ATOM 876 O O . LEU A 1 111 ? -2.294 -3.787 13.964 1.00 87.94 111 LEU A O 1
ATOM 880 N N . ILE A 1 112 ? -1.755 -3.729 16.151 1.00 90.06 112 ILE A N 1
ATOM 881 C CA . ILE A 1 112 ? -0.566 -2.880 15.991 1.00 90.06 112 ILE A CA 1
ATOM 882 C C . ILE A 1 112 ? 0.537 -3.626 15.236 1.00 90.06 112 ILE A C 1
ATOM 884 O O . ILE A 1 112 ? 1.162 -3.067 14.337 1.00 90.06 112 ILE A O 1
ATOM 888 N N . GLU A 1 113 ? 0.733 -4.913 15.523 1.00 92.50 113 GLU A N 1
ATOM 889 C CA . GLU A 1 113 ? 1.684 -5.756 14.787 1.00 92.50 113 GLU A CA 1
ATOM 890 C C . GLU A 1 113 ? 1.304 -5.864 13.304 1.00 92.50 113 GLU A C 1
ATOM 892 O O . GLU A 1 113 ? 2.158 -5.743 12.421 1.00 92.50 113 GLU A O 1
ATOM 897 N N . THR A 1 114 ? 0.006 -6.020 13.019 1.00 94.62 114 THR A N 1
ATOM 898 C CA . THR A 1 114 ? -0.519 -6.012 11.648 1.00 94.62 114 THR A CA 1
ATOM 899 C C . THR A 1 114 ? -0.246 -4.671 10.973 1.00 94.62 114 THR A C 1
ATOM 901 O O . THR A 1 114 ? 0.236 -4.652 9.839 1.00 94.62 114 THR A O 1
ATOM 904 N N . PHE A 1 115 ? -0.502 -3.557 11.662 1.00 95.00 115 PHE A N 1
ATOM 905 C CA . PHE A 1 115 ? -0.253 -2.214 11.142 1.00 95.00 115 PHE A CA 1
ATOM 906 C C . PHE A 1 115 ? 1.226 -1.989 10.795 1.00 95.00 115 PHE A C 1
ATOM 908 O O . PHE A 1 115 ? 1.532 -1.609 9.666 1.00 95.00 115 PHE A O 1
ATOM 915 N N . ILE A 1 116 ? 2.153 -2.305 11.705 1.00 94.88 116 ILE A N 1
ATOM 916 C CA . ILE A 1 116 ? 3.606 -2.173 11.484 1.00 94.88 116 ILE A CA 1
ATOM 917 C C . ILE A 1 116 ? 4.065 -3.052 10.311 1.00 94.88 116 ILE A C 1
ATOM 919 O O . ILE A 1 116 ? 4.867 -2.633 9.466 1.00 94.88 116 ILE A O 1
ATOM 923 N N . GLY A 1 117 ? 3.539 -4.277 10.227 1.00 96.81 117 GLY A N 1
ATOM 924 C CA . GLY A 1 117 ? 3.829 -5.188 9.125 1.00 96.81 117 GLY A CA 1
ATOM 925 C C . GLY A 1 117 ? 3.356 -4.644 7.774 1.00 96.81 117 GLY A C 1
ATOM 926 O O . GLY A 1 117 ? 4.074 -4.755 6.779 1.00 96.81 117 GLY A O 1
ATOM 927 N N . LEU A 1 118 ? 2.173 -4.025 7.730 1.00 97.50 118 LEU A N 1
ATOM 928 C CA . LEU A 1 118 ? 1.652 -3.365 6.532 1.00 97.50 118 LEU A CA 1
ATOM 929 C C . LEU A 1 118 ? 2.467 -2.127 6.161 1.00 97.50 118 LEU A C 1
ATOM 931 O O . LEU A 1 118 ? 2.844 -2.001 4.998 1.00 97.50 118 LEU A O 1
ATOM 935 N N . GLN A 1 119 ? 2.797 -1.278 7.136 1.00 97.00 119 GLN A N 1
ATOM 936 C CA . GLN A 1 119 ? 3.604 -0.073 6.940 1.00 97.00 119 GLN A CA 1
ATOM 937 C C . GLN A 1 119 ? 4.973 -0.400 6.326 1.00 97.00 119 GLN A C 1
ATOM 939 O O . GLN A 1 119 ? 5.438 0.274 5.408 1.00 97.00 119 GLN A O 1
ATOM 944 N N . THR A 1 120 ? 5.606 -1.477 6.789 1.00 96.19 120 THR A N 1
ATOM 945 C CA . THR A 1 120 ? 6.886 -1.935 6.237 1.00 96.19 120 THR A CA 1
ATOM 946 C C . THR A 1 120 ? 6.727 -2.396 4.787 1.00 96.19 120 THR A C 1
ATOM 948 O O . THR A 1 120 ? 7.498 -2.000 3.915 1.00 96.19 120 THR A O 1
ATOM 951 N N . LYS A 1 121 ? 5.703 -3.212 4.504 1.00 96.12 121 LYS A N 1
ATOM 952 C CA . LYS A 1 121 ? 5.453 -3.746 3.157 1.00 96.12 121 LYS A CA 1
ATOM 953 C C . LYS A 1 121 ? 5.111 -2.656 2.150 1.00 96.12 121 LYS A C 1
ATOM 955 O O . LYS A 1 121 ? 5.597 -2.716 1.025 1.00 96.12 121 LYS A O 1
ATOM 960 N N . ILE A 1 122 ? 4.297 -1.672 2.535 1.00 95.69 122 ILE A N 1
ATOM 961 C CA . ILE A 1 122 ? 3.992 -0.562 1.634 1.00 95.69 122 ILE A CA 1
ATOM 962 C C . ILE A 1 122 ? 5.226 0.288 1.354 1.00 95.69 122 ILE A C 1
ATOM 964 O O . ILE A 1 122 ? 5.453 0.623 0.197 1.00 95.69 122 ILE A O 1
ATOM 968 N N . GLY A 1 123 ? 6.056 0.562 2.367 1.00 93.75 123 GLY A N 1
ATOM 969 C CA . GLY A 1 123 ? 7.312 1.283 2.174 1.00 93.75 123 GLY A CA 1
ATOM 970 C C . GLY A 1 123 ? 8.201 0.610 1.127 1.00 93.75 123 GLY A C 1
ATOM 971 O O . GLY A 1 123 ? 8.625 1.265 0.181 1.00 93.75 123 GLY A O 1
ATOM 972 N N . LEU A 1 124 ? 8.396 -0.709 1.237 1.00 94.94 124 LEU A N 1
ATOM 973 C CA . LEU A 1 124 ? 9.185 -1.483 0.272 1.00 94.94 124 LEU A CA 1
ATOM 974 C C . LEU A 1 124 ? 8.621 -1.387 -1.154 1.00 94.94 124 LEU A C 1
ATOM 976 O O . LEU A 1 124 ? 9.350 -1.045 -2.081 1.00 94.94 124 LEU A O 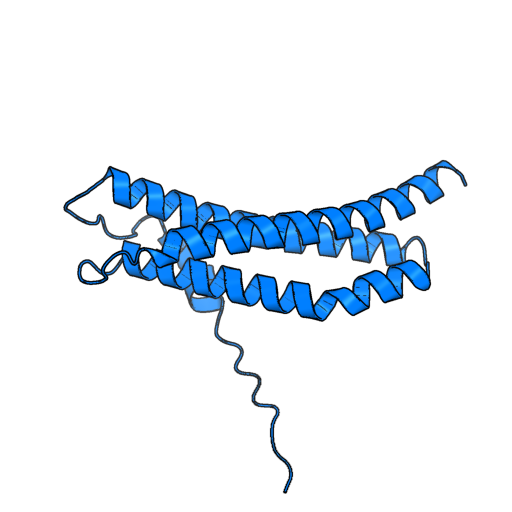1
ATOM 980 N N . ILE A 1 125 ? 7.316 -1.620 -1.325 1.00 94.38 125 ILE A N 1
ATOM 981 C CA . ILE A 1 125 ? 6.676 -1.589 -2.648 1.00 94.38 125 ILE A CA 1
ATOM 982 C C . ILE A 1 125 ? 6.715 -0.185 -3.266 1.00 94.38 125 ILE A C 1
ATOM 984 O O . ILE A 1 125 ? 6.967 -0.043 -4.464 1.00 94.38 125 ILE A O 1
ATOM 988 N N . LEU A 1 126 ? 6.458 0.862 -2.478 1.00 94.06 126 LEU A N 1
ATOM 989 C CA . LEU A 1 126 ? 6.513 2.237 -2.974 1.00 94.06 126 LEU A CA 1
ATOM 990 C C . LEU A 1 126 ? 7.939 2.635 -3.362 1.00 94.06 126 LEU A C 1
ATOM 992 O O . LEU A 1 126 ? 8.112 3.332 -4.360 1.00 94.06 126 LEU A O 1
ATOM 996 N N . THR A 1 127 ? 8.958 2.188 -2.622 1.00 94.50 127 THR A N 1
ATOM 997 C CA . THR A 1 127 ? 10.360 2.383 -3.010 1.00 94.50 127 THR A CA 1
ATOM 998 C C . THR A 1 127 ? 10.653 1.717 -4.351 1.00 94.50 127 THR A C 1
ATOM 1000 O O . THR A 1 127 ? 11.113 2.399 -5.261 1.00 94.50 127 THR A O 1
ATOM 1003 N N . GLU A 1 128 ? 10.294 0.445 -4.530 1.00 93.12 128 GLU A N 1
ATOM 1004 C CA . GLU A 1 128 ? 10.518 -0.273 -5.794 1.00 93.12 128 GLU A CA 1
ATOM 1005 C C . GLU A 1 128 ? 9.834 0.410 -6.991 1.00 93.12 128 GLU A C 1
ATOM 1007 O O . GLU A 1 128 ? 10.440 0.596 -8.049 1.00 93.12 128 GLU A O 1
ATOM 1012 N N . LEU A 1 129 ? 8.574 0.829 -6.834 1.00 92.88 129 LEU A N 1
ATOM 1013 C CA . LEU A 1 129 ? 7.854 1.546 -7.889 1.00 92.88 129 LEU A CA 1
ATOM 1014 C C . LEU A 1 129 ? 8.505 2.899 -8.205 1.00 92.88 129 LEU A C 1
ATOM 1016 O O . LEU A 1 129 ? 8.604 3.277 -9.375 1.00 92.88 129 LEU A O 1
ATOM 1020 N N . ASN A 1 130 ? 8.966 3.628 -7.188 1.00 93.12 130 ASN A N 1
ATOM 1021 C CA . ASN A 1 130 ? 9.656 4.898 -7.389 1.00 93.12 130 ASN A CA 1
ATOM 1022 C C . ASN A 1 130 ? 11.036 4.723 -8.034 1.00 93.12 130 ASN A C 1
ATOM 1024 O O . ASN A 1 130 ? 11.398 5.552 -8.865 1.00 93.12 130 ASN A O 1
ATOM 1028 N N . ASP A 1 131 ? 11.759 3.641 -7.752 1.00 92.75 131 ASP A N 1
ATOM 1029 C CA . ASP A 1 131 ? 13.035 3.329 -8.405 1.00 92.75 131 ASP A CA 1
ATOM 1030 C C . ASP A 1 131 ? 12.849 3.048 -9.903 1.00 92.75 131 ASP A C 1
ATOM 1032 O O . ASP A 1 131 ? 13.620 3.540 -10.736 1.00 92.75 131 ASP A O 1
ATOM 1036 N N . ILE A 1 132 ? 11.780 2.330 -10.274 1.00 91.56 132 ILE A N 1
ATOM 1037 C CA . ILE A 1 132 ? 11.393 2.141 -11.680 1.00 91.56 132 ILE A CA 1
ATOM 1038 C C . ILE A 1 132 ? 11.109 3.501 -12.326 1.00 91.56 132 I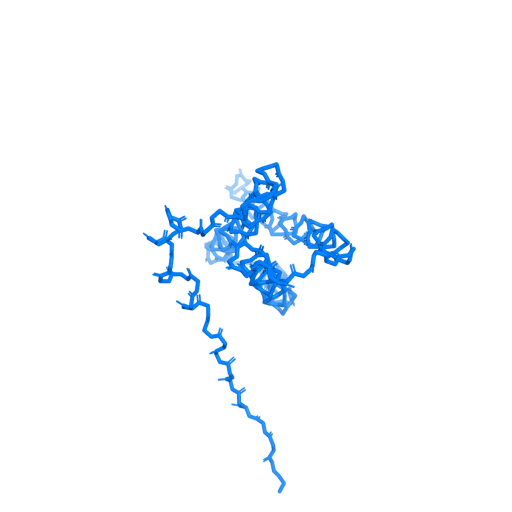LE A C 1
ATOM 1040 O O . ILE A 1 132 ? 11.676 3.821 -13.374 1.00 91.56 132 ILE A O 1
ATOM 1044 N N . LYS A 1 133 ? 10.266 4.326 -11.690 1.00 92.88 133 LYS A N 1
ATOM 1045 C CA . LYS A 1 133 ? 9.921 5.663 -12.195 1.00 92.88 133 LYS A CA 1
ATOM 1046 C C . LYS A 1 133 ? 11.166 6.531 -12.381 1.00 92.88 133 LYS A C 1
ATOM 1048 O O . LYS A 1 133 ? 11.333 7.117 -13.446 1.00 92.88 133 LYS A O 1
ATOM 1053 N N . PHE A 1 134 ? 12.040 6.592 -11.377 1.00 91.94 134 PHE A N 1
ATOM 1054 C CA . PHE A 1 134 ? 13.263 7.393 -11.391 1.00 91.94 134 PHE A CA 1
ATOM 1055 C C . PHE A 1 134 ? 14.230 6.939 -12.486 1.00 91.94 134 PHE A C 1
ATOM 1057 O O . PHE A 1 134 ? 14.802 7.758 -13.204 1.00 91.94 134 PHE A O 1
ATOM 1064 N N . THR A 1 135 ? 14.370 5.626 -12.671 1.00 91.81 135 THR A N 1
ATOM 1065 C CA . THR A 1 135 ? 15.202 5.067 -13.740 1.00 91.81 135 THR A CA 1
ATOM 1066 C C . THR A 1 135 ? 14.682 5.477 -15.119 1.00 91.81 135 THR A C 1
ATOM 1068 O O . THR A 1 135 ? 15.471 5.821 -15.999 1.00 91.81 135 THR A O 1
ATOM 1071 N N . LEU A 1 136 ? 13.362 5.470 -15.322 1.00 88.50 136 LEU A N 1
ATOM 1072 C CA . LEU A 1 136 ? 12.749 5.863 -16.591 1.00 88.50 136 LEU A CA 1
ATOM 1073 C C . LEU A 1 136 ? 12.862 7.374 -16.838 1.00 88.50 136 LEU A C 1
ATOM 1075 O O . LEU A 1 136 ? 13.259 7.782 -17.929 1.00 88.50 136 LEU A O 1
ATOM 1079 N N . THR A 1 137 ? 12.591 8.213 -15.837 1.00 88.25 137 THR A N 1
ATOM 1080 C CA . THR A 1 137 ? 12.713 9.675 -15.975 1.00 88.25 137 THR A CA 1
ATOM 1081 C C . THR A 1 137 ? 14.163 10.143 -16.117 1.00 88.25 137 THR A C 1
ATOM 1083 O O . THR A 1 137 ? 14.429 11.109 -16.828 1.00 88.25 137 THR A O 1
ATOM 1086 N N . GLY A 1 138 ? 15.132 9.443 -15.521 1.00 82.12 138 GLY A N 1
ATOM 1087 C CA . GLY A 1 138 ? 16.554 9.712 -15.751 1.00 82.12 138 GLY A CA 1
ATOM 1088 C C . GLY A 1 138 ? 16.971 9.488 -17.210 1.00 82.12 138 GLY A C 1
ATOM 1089 O O . GLY A 1 138 ? 17.820 10.205 -17.736 1.00 82.12 138 GLY A O 1
ATOM 1090 N N . ARG A 1 139 ? 16.335 8.538 -17.905 1.00 75.81 139 ARG A N 1
ATOM 1091 C CA . ARG A 1 139 ? 16.613 8.257 -19.322 1.00 75.81 139 ARG A CA 1
ATOM 1092 C C . ARG A 1 139 ? 16.021 9.292 -20.270 1.00 75.81 139 ARG A C 1
ATOM 1094 O O . ARG A 1 139 ? 16.627 9.546 -21.302 1.00 75.81 139 ARG A O 1
ATOM 1101 N N . THR A 1 140 ? 14.888 9.911 -19.934 1.00 66.75 140 THR A N 1
ATOM 1102 C CA . THR A 1 140 ? 14.329 11.004 -20.750 1.00 66.75 140 THR A CA 1
ATOM 1103 C C . THR A 1 140 ? 15.108 12.302 -20.629 1.00 66.75 140 THR A C 1
ATOM 1105 O O . THR A 1 140 ? 15.060 13.104 -21.550 1.00 66.75 140 THR A O 1
ATOM 1108 N N . GLN A 1 141 ? 15.825 12.523 -19.525 1.00 62.81 141 GLN A N 1
ATOM 1109 C CA . GLN A 1 141 ? 16.682 13.703 -19.355 1.00 62.81 141 GLN A CA 1
ATOM 1110 C C . GLN A 1 141 ? 18.059 13.552 -20.021 1.00 62.81 141 GLN A C 1
ATOM 1112 O O . GLN A 1 141 ? 18.723 14.552 -20.278 1.00 62.81 141 GLN A O 1
ATOM 1117 N N . ALA A 1 142 ? 18.500 12.314 -20.264 1.00 57.91 142 ALA A N 1
ATOM 1118 C CA . ALA A 1 142 ? 19.781 12.008 -20.900 1.00 57.91 142 ALA A CA 1
ATOM 1119 C C . ALA A 1 142 ? 19.697 11.845 -22.433 1.00 57.91 142 ALA A C 1
ATOM 1121 O O . ALA A 1 142 ? 20.743 11.760 -23.079 1.00 57.91 142 ALA A O 1
ATOM 1122 N N . ALA A 1 143 ? 18.484 11.761 -22.989 1.00 53.12 143 ALA A N 1
ATOM 1123 C CA . ALA A 1 143 ? 18.196 11.654 -24.422 1.00 53.12 143 ALA A CA 1
ATOM 1124 C C . ALA A 1 143 ? 17.916 13.031 -25.039 1.00 53.12 143 ALA A C 1
ATOM 1126 O O . ALA A 1 143 ? 18.327 13.233 -26.205 1.00 53.12 143 ALA A O 1
#